Protein AF-A0A531MHC3-F1 (afdb_monomer_lite)

pLDDT: mean 89.86, std 12.47, range [46.22, 98.44]

Radius of gyration: 15.88 Å; chains: 1; bounding box: 46×26×31 Å

Sequence (74 aa):
MSEPASPGQPAVRHANKRGAARLAAVQALYQMDVAGSGVIEITAEYEAFRLGKEVDGALYREADAQWFRAILTG

Foldseek 3Di:
DDDDDDPPDPDPDDDDQARLLVVLLVVLVVCCVPVVDDLVVSLVCCVVDNAQHDDPNDGRYHHDSVSSSVSSVD

Secondary structure (DSSP, 8-state):
-PPPPPTTPPP-----HHHHHHHHHHHHHHHHHHH---HHHHHHHHHHHTTTSEETTEEPPP--HHHHHHHHH-

Structure (mmCIF, N/CA/C/O backbone):
data_AF-A0A531MHC3-F1
#
_entry.id   AF-A0A531MHC3-F1
#
loop_
_atom_site.group_PDB
_atom_site.id
_atom_site.type_symbol
_atom_site.label_atom_id
_atom_site.label_alt_id
_atom_site.label_comp_id
_atom_site.label_asym_id
_atom_site.label_entity_id
_atom_site.label_seq_id
_atom_site.pdbx_PDB_ins_code
_atom_site.Cartn_x
_atom_site.Cartn_y
_atom_site.Cartn_z
_atom_site.occupancy
_atom_site.B_iso_or_equiv
_atom_site.auth_seq_id
_atom_site.auth_comp_id
_atom_site.auth_asym_id
_atom_site.auth_atom_id
_atom_site.pdbx_PDB_model_num
ATOM 1 N N . MET A 1 1 ? 36.189 14.112 -16.230 1.00 46.22 1 MET A N 1
ATOM 2 C CA . MET A 1 1 ? 36.631 12.841 -16.833 1.00 46.22 1 MET A CA 1
ATOM 3 C C . MET A 1 1 ? 35.814 11.7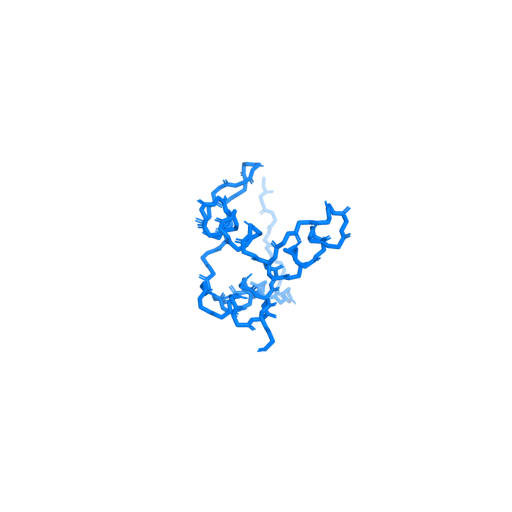49 -16.175 1.00 46.22 1 MET A C 1
ATOM 5 O O . MET A 1 1 ? 35.989 11.543 -14.985 1.00 46.22 1 MET A O 1
ATOM 9 N N . SER A 1 2 ? 34.844 11.166 -16.878 1.00 52.41 2 SER A N 1
ATOM 10 C CA . SER A 1 2 ? 34.048 10.062 -16.333 1.00 52.41 2 SER A CA 1
ATOM 11 C C . SER A 1 2 ? 34.832 8.769 -16.524 1.00 52.41 2 SER A C 1
ATOM 13 O O . SER A 1 2 ? 35.173 8.430 -17.656 1.00 52.41 2 SER A O 1
ATOM 15 N N . GLU A 1 3 ? 35.166 8.095 -15.427 1.00 59.44 3 GLU A N 1
ATOM 16 C CA . GLU A 1 3 ? 35.781 6.768 -15.461 1.00 59.44 3 GLU A CA 1
ATOM 17 C C . GLU A 1 3 ? 34.861 5.764 -16.179 1.00 59.44 3 GLU A C 1
ATOM 19 O O . GLU A 1 3 ? 33.639 5.810 -15.999 1.00 59.44 3 GLU A O 1
ATOM 24 N N . PRO A 1 4 ? 35.413 4.863 -17.011 1.00 61.03 4 PRO A N 1
ATOM 25 C CA . PRO A 1 4 ? 34.624 3.832 -17.664 1.00 61.03 4 PRO A CA 1
ATOM 26 C C . PRO A 1 4 ? 34.175 2.796 -16.626 1.00 61.03 4 PRO A C 1
ATOM 28 O O . PRO A 1 4 ? 34.968 2.317 -15.815 1.00 61.03 4 PRO A O 1
ATOM 31 N N . ALA A 1 5 ? 32.890 2.440 -16.656 1.00 63.12 5 ALA A N 1
ATOM 32 C CA . ALA A 1 5 ? 32.329 1.400 -15.800 1.00 63.12 5 ALA A CA 1
ATOM 33 C C . ALA A 1 5 ? 33.085 0.067 -15.9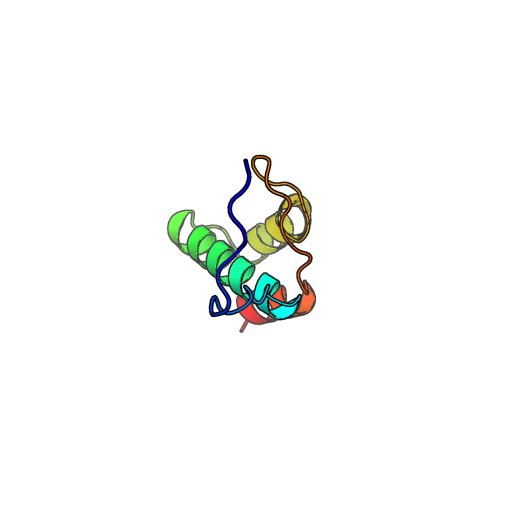82 1.00 63.12 5 ALA A C 1
ATOM 35 O O . ALA A 1 5 ? 33.238 -0.422 -17.103 1.00 63.12 5 ALA A O 1
ATOM 36 N N . SER A 1 6 ? 33.554 -0.517 -14.873 1.00 67.12 6 SER A N 1
ATOM 37 C CA . SER A 1 6 ? 34.291 -1.788 -14.861 1.00 67.12 6 SER A CA 1
ATOM 38 C C . SER 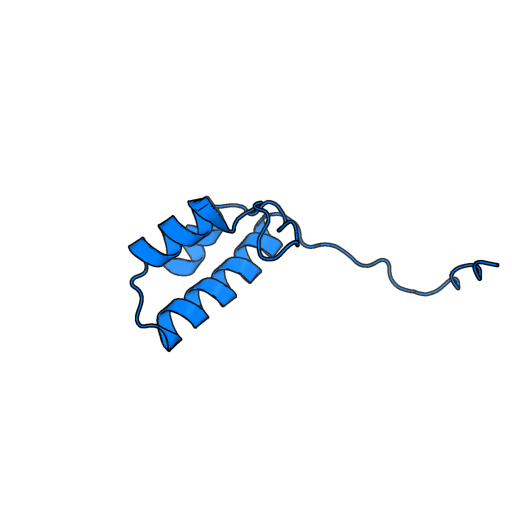A 1 6 ? 33.429 -2.967 -15.345 1.00 67.12 6 SER A C 1
ATOM 40 O O . SER A 1 6 ? 32.269 -3.089 -14.933 1.00 67.12 6 SER A O 1
ATOM 42 N N . PRO A 1 7 ? 33.981 -3.882 -16.166 1.00 60.19 7 PRO A N 1
ATOM 43 C CA . PRO A 1 7 ? 33.265 -5.055 -16.648 1.00 60.19 7 PRO A CA 1
ATOM 44 C C . PRO A 1 7 ? 33.136 -6.071 -15.506 1.00 60.19 7 PRO A C 1
ATOM 46 O O . PRO A 1 7 ? 34.088 -6.766 -15.165 1.00 60.19 7 PRO A O 1
ATOM 49 N N . GLY A 1 8 ? 31.963 -6.131 -14.875 1.00 67.44 8 GLY A N 1
ATOM 50 C CA . GLY A 1 8 ? 31.693 -7.087 -13.795 1.00 67.44 8 GLY A CA 1
ATOM 51 C C . GLY A 1 8 ? 30.589 -6.684 -12.821 1.00 67.44 8 GLY A C 1
ATOM 52 O O . GLY A 1 8 ? 30.175 -7.507 -12.008 1.00 67.44 8 GLY A O 1
ATOM 53 N N . GLN A 1 9 ? 30.079 -5.451 -12.891 1.00 68.81 9 GLN A N 1
ATOM 54 C CA . GLN A 1 9 ? 28.976 -5.047 -12.025 1.00 68.81 9 GLN A CA 1
ATOM 55 C C . GLN A 1 9 ? 27.653 -5.630 -12.557 1.00 68.81 9 GLN A C 1
ATOM 57 O O . GLN A 1 9 ? 27.287 -5.349 -13.702 1.00 68.81 9 GLN A O 1
ATOM 62 N N . PRO A 1 10 ? 26.936 -6.465 -11.778 1.00 69.75 10 PRO A N 1
ATOM 63 C CA . PRO A 1 10 ? 25.656 -7.003 -12.215 1.00 69.75 10 PRO A CA 1
ATOM 64 C C . PRO A 1 10 ? 24.697 -5.846 -12.499 1.00 69.75 10 PRO A C 1
ATOM 66 O O . PRO A 1 10 ? 24.516 -4.956 -11.666 1.00 69.75 10 PRO A O 1
ATOM 69 N N . ALA A 1 11 ? 24.096 -5.852 -13.690 1.00 74.81 11 ALA A N 1
ATOM 70 C CA . ALA A 1 11 ? 23.135 -4.833 -14.084 1.00 74.81 11 ALA A CA 1
ATOM 71 C C . ALA A 1 11 ? 21.992 -4.782 -13.060 1.00 74.81 11 ALA A C 1
ATOM 73 O O . ALA A 1 11 ? 21.363 -5.805 -12.768 1.00 74.81 11 ALA A O 1
ATOM 74 N N . VAL A 1 12 ? 21.725 -3.595 -12.510 1.00 74.88 12 VAL A N 1
ATOM 75 C CA . VAL A 1 12 ? 20.651 -3.389 -11.534 1.00 74.88 12 VAL A CA 1
ATOM 76 C C . VAL A 1 12 ? 19.323 -3.756 -12.191 1.00 74.88 12 VAL A C 1
ATOM 78 O O . VAL A 1 12 ? 18.813 -3.043 -13.056 1.00 74.88 12 VAL A O 1
ATOM 81 N N . ARG A 1 13 ? 18.746 -4.894 -11.794 1.00 78.31 13 ARG A N 1
ATOM 82 C CA . ARG A 1 13 ? 17.466 -5.350 -12.334 1.00 78.31 13 ARG A CA 1
ATOM 83 C C . ARG A 1 13 ? 16.331 -4.658 -11.595 1.00 78.31 13 ARG A C 1
ATOM 85 O O . ARG A 1 13 ? 16.030 -4.973 -10.447 1.00 78.31 13 ARG A O 1
ATOM 92 N N . HIS A 1 14 ? 15.693 -3.709 -12.264 1.00 79.62 14 HIS A N 1
ATOM 93 C CA . HIS A 1 14 ? 14.532 -3.025 -11.716 1.00 79.62 14 HIS A CA 1
ATOM 94 C C . HIS A 1 14 ? 13.336 -3.969 -11.534 1.00 79.62 14 HIS A C 1
ATOM 96 O O . HIS A 1 14 ? 13.119 -4.902 -12.311 1.00 79.62 14 HIS A O 1
ATOM 102 N N . ALA A 1 15 ? 12.546 -3.707 -10.491 1.00 85.88 15 ALA A N 1
ATOM 103 C CA . ALA A 1 15 ? 11.329 -4.454 -10.215 1.00 85.88 15 ALA A CA 1
ATOM 104 C C . ALA A 1 15 ? 10.296 -4.253 -11.336 1.00 85.88 15 ALA A C 1
ATOM 106 O O . ALA A 1 15 ? 10.058 -3.129 -11.778 1.00 85.88 15 ALA A O 1
ATOM 107 N N . ASN A 1 16 ? 9.655 -5.344 -11.760 1.00 94.00 16 ASN A N 1
ATOM 108 C CA . ASN A 1 16 ? 8.475 -5.289 -12.628 1.00 94.00 16 ASN A CA 1
ATOM 109 C C . ASN A 1 16 ? 7.242 -4.771 -11.855 1.00 94.00 16 ASN A C 1
ATOM 111 O O . ASN A 1 16 ? 7.305 -4.602 -10.638 1.00 94.00 16 ASN A O 1
ATOM 115 N N . LYS A 1 17 ? 6.100 -4.582 -12.533 1.00 96.38 17 LYS A N 1
ATOM 116 C CA . LYS A 1 17 ? 4.868 -4.041 -11.918 1.00 96.38 17 LYS A CA 1
ATOM 117 C C . LYS A 1 17 ? 4.411 -4.796 -10.664 1.00 96.38 17 LYS A C 1
ATOM 119 O O . LYS A 1 17 ? 3.984 -4.181 -9.692 1.00 96.38 17 LYS A O 1
ATOM 124 N N . ARG A 1 18 ? 4.551 -6.127 -10.641 1.00 97.00 18 ARG A N 1
ATOM 125 C CA . ARG A 1 18 ? 4.232 -6.940 -9.454 1.00 97.00 18 ARG A CA 1
ATOM 126 C C . ARG A 1 18 ? 5.291 -6.827 -8.361 1.00 97.00 18 ARG A C 1
ATOM 128 O O . ARG A 1 18 ? 4.966 -6.918 -7.186 1.00 97.00 18 ARG A O 1
ATOM 135 N N . GLY A 1 19 ? 6.559 -6.650 -8.722 1.00 96.62 19 GLY A N 1
ATOM 136 C CA . GLY A 1 19 ? 7.626 -6.338 -7.772 1.00 96.62 19 GLY A CA 1
ATOM 137 C C . GLY A 1 19 ? 7.410 -4.975 -7.108 1.00 96.62 19 GLY A C 1
ATOM 138 O O . GLY A 1 19 ? 7.504 -4.881 -5.890 1.00 96.62 19 G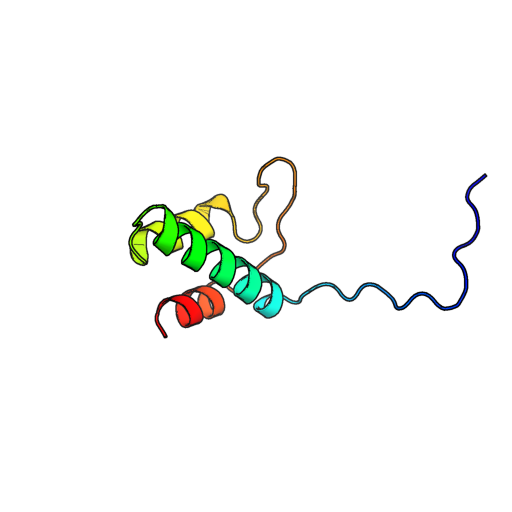LY A O 1
ATOM 139 N N . ALA A 1 20 ? 7.029 -3.957 -7.884 1.00 95.94 20 ALA A N 1
ATOM 140 C CA . ALA A 1 20 ? 6.650 -2.643 -7.370 1.00 95.94 20 ALA A CA 1
ATOM 141 C C . ALA A 1 20 ? 5.408 -2.721 -6.464 1.00 95.94 20 ALA A C 1
ATOM 143 O O . ALA A 1 20 ? 5.425 -2.179 -5.364 1.00 95.94 20 ALA A O 1
ATOM 144 N N . ALA A 1 21 ? 4.380 -3.477 -6.866 1.00 97.81 21 ALA A N 1
ATOM 145 C CA . ALA A 1 21 ? 3.189 -3.711 -6.047 1.00 97.81 21 ALA A CA 1
ATOM 146 C C . ALA A 1 21 ? 3.502 -4.410 -4.714 1.00 97.81 21 ALA A C 1
ATOM 148 O O . ALA A 1 21 ? 2.933 -4.045 -3.693 1.00 97.81 21 ALA A O 1
ATOM 149 N N . ARG A 1 22 ? 4.433 -5.376 -4.690 1.00 97.56 22 ARG A N 1
ATOM 150 C CA . ARG A 1 22 ? 4.876 -6.015 -3.437 1.00 97.56 22 ARG A CA 1
ATOM 151 C C . ARG A 1 22 ? 5.575 -5.032 -2.506 1.00 97.56 22 ARG A C 1
ATOM 153 O O . ARG A 1 22 ? 5.278 -5.026 -1.320 1.00 97.56 22 ARG A O 1
ATOM 160 N N . LEU A 1 23 ? 6.477 -4.203 -3.033 1.00 96.31 23 LEU A N 1
ATOM 161 C CA . LEU A 1 23 ? 7.141 -3.175 -2.230 1.00 96.31 23 LEU A CA 1
ATOM 162 C C . LEU A 1 23 ? 6.122 -2.184 -1.649 1.00 96.31 23 LEU A C 1
ATOM 164 O O . LEU A 1 23 ? 6.161 -1.908 -0.454 1.00 96.31 23 LEU A O 1
ATOM 168 N N . ALA A 1 24 ? 5.182 -1.714 -2.471 1.00 97.06 24 ALA A N 1
ATOM 169 C CA . ALA A 1 24 ? 4.112 -0.83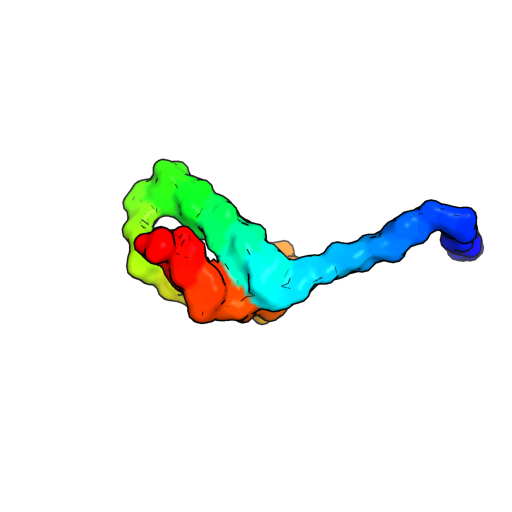2 -2.020 1.00 97.06 24 ALA A CA 1
ATOM 170 C C . ALA A 1 24 ? 3.218 -1.496 -0.960 1.00 97.06 24 ALA A C 1
ATOM 172 O O . ALA A 1 24 ? 2.854 -0.851 0.015 1.00 97.06 24 ALA A O 1
ATOM 173 N N . ALA A 1 25 ? 2.904 -2.788 -1.105 1.00 98.06 25 ALA A N 1
ATOM 174 C CA . ALA A 1 25 ? 2.117 -3.528 -0.119 1.00 98.06 25 ALA A CA 1
ATOM 175 C C . ALA A 1 25 ? 2.829 -3.614 1.237 1.00 98.06 25 ALA A C 1
ATOM 177 O O . ALA A 1 25 ? 2.200 -3.392 2.263 1.00 98.06 25 ALA A O 1
ATOM 178 N N . VAL A 1 26 ? 4.145 -3.855 1.256 1.00 97.81 26 VAL A N 1
ATOM 179 C CA . VAL A 1 26 ? 4.930 -3.841 2.504 1.00 97.81 26 VAL A CA 1
ATOM 180 C C . VAL A 1 26 ? 4.861 -2.472 3.185 1.00 97.81 26 VAL A C 1
ATOM 182 O O . VAL A 1 26 ? 4.664 -2.399 4.395 1.00 97.81 26 VAL A O 1
ATOM 185 N N . GLN A 1 27 ? 4.982 -1.387 2.417 1.00 96.31 27 GLN A N 1
ATOM 186 C CA . GLN A 1 27 ? 4.875 -0.025 2.948 1.00 96.31 27 GLN A CA 1
ATOM 187 C C . GLN A 1 27 ? 3.472 0.267 3.500 1.00 96.31 27 GLN A C 1
ATOM 189 O O . GLN A 1 27 ? 3.349 0.804 4.598 1.00 96.31 27 GLN A O 1
ATOM 194 N N . ALA A 1 28 ? 2.426 -0.130 2.772 1.00 97.50 28 ALA A N 1
ATOM 195 C CA . ALA A 1 28 ? 1.040 0.048 3.188 1.00 97.50 28 ALA A CA 1
ATOM 196 C C . ALA A 1 28 ? 0.732 -0.728 4.476 1.00 97.50 28 ALA A C 1
ATOM 198 O O . ALA A 1 28 ? 0.182 -0.152 5.408 1.00 97.50 28 ALA A O 1
ATOM 199 N N . LEU A 1 29 ? 1.149 -1.995 4.567 1.00 97.31 29 LEU A N 1
ATOM 200 C CA . LEU A 1 29 ? 0.964 -2.816 5.768 1.00 97.31 29 LEU A CA 1
ATOM 201 C C . LEU A 1 29 ? 1.683 -2.220 6.982 1.00 97.31 29 LEU A C 1
ATOM 203 O O . LEU A 1 29 ? 1.117 -2.180 8.068 1.00 97.31 29 LEU A O 1
ATOM 207 N N . TYR A 1 30 ? 2.901 -1.707 6.793 1.00 97.19 30 TYR A N 1
ATOM 208 C CA . TYR A 1 30 ? 3.624 -1.014 7.858 1.00 97.19 30 TYR A CA 1
ATOM 209 C C . TYR A 1 30 ? 2.902 0.261 8.313 1.00 97.19 30 TYR A C 1
ATOM 211 O O . TYR A 1 30 ? 2.775 0.512 9.508 1.00 97.19 30 TYR A O 1
ATOM 219 N N . GLN A 1 31 ? 2.388 1.061 7.377 1.00 95.88 31 GLN A N 1
ATOM 220 C CA . GLN A 1 31 ? 1.622 2.261 7.711 1.00 95.88 31 GLN A CA 1
ATOM 221 C C . GLN A 1 31 ? 0.313 1.916 8.434 1.00 95.88 31 GLN A C 1
ATOM 223 O O . GLN A 1 31 ? -0.027 2.595 9.396 1.00 95.88 31 GLN A O 1
ATOM 228 N N . MET A 1 32 ? -0.391 0.856 8.028 1.00 96.62 32 MET A N 1
ATOM 229 C CA . MET A 1 32 ? -1.572 0.365 8.749 1.00 96.62 32 MET A CA 1
ATOM 230 C C . MET A 1 32 ? -1.229 -0.024 10.190 1.00 96.62 32 MET A C 1
ATOM 232 O O . MET A 1 32 ? -1.959 0.345 11.103 1.00 96.62 32 MET A O 1
ATOM 236 N N . ASP A 1 33 ? -0.117 -0.734 10.393 1.00 96.56 33 ASP A N 1
ATOM 237 C CA . ASP A 1 33 ? 0.328 -1.186 11.715 1.00 96.56 33 ASP A CA 1
ATOM 238 C C . ASP A 1 33 ? 0.708 -0.009 12.628 1.00 96.56 33 ASP A C 1
ATOM 240 O O . ASP A 1 33 ? 0.262 0.078 13.769 1.00 96.56 33 ASP A O 1
ATOM 244 N N . VAL A 1 34 ? 1.476 0.952 12.107 1.00 97.31 34 VAL A N 1
ATOM 245 C CA . VAL A 1 34 ? 1.982 2.081 12.903 1.00 97.31 34 VAL A CA 1
ATOM 246 C C . VAL A 1 34 ? 0.944 3.188 13.101 1.00 97.31 34 VAL A C 1
ATOM 248 O O . VAL A 1 34 ? 0.894 3.789 14.173 1.00 97.31 34 VAL A O 1
ATOM 251 N N . ALA A 1 35 ? 0.131 3.491 12.086 1.00 95.19 35 ALA A N 1
ATOM 252 C CA . ALA A 1 35 ? -0.857 4.573 12.134 1.00 95.19 35 ALA A CA 1
ATOM 253 C C . ALA A 1 35 ? -2.265 4.100 12.537 1.00 95.19 35 ALA A C 1
ATOM 255 O O . ALA A 1 35 ? -3.136 4.931 12.788 1.00 95.19 35 ALA A O 1
ATOM 256 N N . GLY A 1 36 ? -2.510 2.787 12.588 1.00 92.88 36 GLY A N 1
ATOM 257 C CA . GLY A 1 36 ? -3.834 2.219 12.857 1.00 92.88 36 GLY A CA 1
ATOM 258 C C . GLY A 1 36 ? -4.843 2.405 11.716 1.00 92.88 36 GLY A C 1
ATOM 259 O O . GLY A 1 36 ? -6.045 2.273 11.942 1.00 92.88 36 GLY A O 1
ATOM 260 N N . SER A 1 37 ? -4.385 2.736 10.503 1.00 94.50 37 SER A N 1
ATOM 261 C CA . SER A 1 37 ? -5.250 2.953 9.336 1.00 94.50 37 SER A CA 1
ATOM 262 C C . SER A 1 37 ? -5.898 1.657 8.844 1.00 94.50 37 SER A C 1
ATOM 264 O O . SER A 1 37 ? -5.286 0.586 8.834 1.00 94.50 37 SER A O 1
ATOM 266 N N . GLY A 1 38 ? -7.140 1.759 8.368 1.00 96.12 38 GLY A N 1
ATOM 267 C CA . GLY A 1 38 ? -7.871 0.624 7.803 1.00 96.12 38 GLY A CA 1
ATOM 268 C C . GLY A 1 38 ? -7.421 0.257 6.383 1.00 96.12 38 GLY A C 1
ATOM 269 O O . GLY A 1 38 ? -6.949 1.101 5.621 1.00 96.12 38 GLY A O 1
ATOM 270 N N . VAL A 1 39 ? -7.652 -1.000 5.978 1.00 96.12 39 VAL A N 1
ATOM 271 C CA . VAL A 1 39 ? -7.266 -1.509 4.643 1.00 96.12 39 VAL A CA 1
ATOM 272 C C . VAL A 1 39 ? -7.908 -0.734 3.481 1.00 96.12 39 VAL A C 1
ATOM 274 O O . VAL A 1 39 ? -7.299 -0.572 2.426 1.00 96.12 39 VAL A O 1
ATOM 277 N N . ILE A 1 40 ? -9.126 -0.218 3.659 1.00 96.69 40 ILE A N 1
ATOM 278 C CA . ILE A 1 40 ? -9.823 0.559 2.622 1.00 96.69 40 ILE A CA 1
ATOM 279 C C . ILE A 1 40 ? -9.171 1.933 2.436 1.00 96.69 40 ILE A C 1
ATOM 281 O O . ILE A 1 40 ? -8.915 2.346 1.307 1.00 96.69 40 ILE A O 1
ATOM 285 N N . GLU A 1 41 ? -8.864 2.611 3.542 1.00 96.44 41 GLU A N 1
ATOM 286 C CA . GLU A 1 41 ? -8.228 3.929 3.545 1.00 96.44 41 GLU A CA 1
ATOM 287 C C . GLU A 1 41 ? -6.828 3.865 2.928 1.00 96.44 41 GLU A C 1
ATOM 289 O O . GLU A 1 41 ? -6.538 4.606 1.988 1.00 96.44 41 GLU A O 1
ATOM 294 N N . ILE A 1 42 ? -5.997 2.911 3.372 1.00 97.19 42 ILE A N 1
ATOM 295 C CA . ILE A 1 42 ? -4.630 2.776 2.857 1.00 97.19 42 ILE A CA 1
ATOM 296 C C . ILE A 1 42 ? -4.616 2.432 1.366 1.00 97.19 42 ILE A C 1
ATOM 298 O O . ILE A 1 42 ? -3.777 2.924 0.614 1.00 97.19 42 ILE A O 1
ATOM 302 N N . THR A 1 43 ? -5.564 1.602 0.918 1.00 97.19 43 THR A N 1
ATOM 303 C CA . THR A 1 43 ? -5.654 1.205 -0.488 1.00 97.19 43 THR A CA 1
ATOM 304 C C . THR A 1 43 ? -5.968 2.420 -1.352 1.00 97.19 43 THR A C 1
ATOM 306 O O . THR A 1 43 ? -5.296 2.645 -2.358 1.00 97.19 43 THR A O 1
ATOM 309 N N . ALA A 1 44 ? -6.947 3.230 -0.937 1.00 97.12 44 ALA A N 1
ATOM 310 C CA . ALA A 1 44 ? -7.334 4.434 -1.660 1.00 97.12 44 ALA A CA 1
ATOM 311 C C . ALA A 1 44 ? -6.191 5.462 -1.714 1.00 97.12 44 ALA A C 1
ATOM 313 O O . ALA A 1 44 ? -5.916 6.007 -2.783 1.00 97.12 44 ALA A O 1
ATOM 314 N N . GLU A 1 45 ? -5.488 5.686 -0.598 1.00 96.81 45 GLU A N 1
ATOM 315 C CA . GLU A 1 45 ? -4.333 6.589 -0.547 1.00 96.81 45 GLU A CA 1
ATOM 316 C C . GLU A 1 45 ? -3.236 6.147 -1.524 1.00 96.81 45 GLU A C 1
ATOM 318 O O . GLU A 1 45 ? -2.754 6.943 -2.335 1.00 96.81 45 GLU A O 1
ATOM 323 N N . TYR A 1 46 ? -2.848 4.870 -1.479 1.00 96.88 46 TYR A N 1
ATOM 324 C CA . TYR A 1 46 ? -1.753 4.366 -2.302 1.00 96.88 46 TYR A CA 1
ATOM 325 C C . TYR A 1 46 ? -2.095 4.433 -3.789 1.00 96.88 46 TYR A C 1
ATOM 327 O O . TYR A 1 46 ? -1.259 4.862 -4.586 1.00 96.88 46 TYR A O 1
ATOM 335 N N . GLU A 1 47 ? -3.314 4.066 -4.180 1.00 95.94 47 GLU A N 1
ATOM 336 C CA . GLU A 1 47 ? -3.752 4.137 -5.577 1.00 95.94 47 GLU A CA 1
ATOM 337 C C . GLU A 1 47 ? -3.841 5.575 -6.098 1.00 95.94 47 GLU A C 1
ATOM 339 O O . GLU A 1 47 ? -3.461 5.840 -7.242 1.00 95.94 47 GLU A O 1
ATOM 344 N N . ALA A 1 48 ? -4.304 6.509 -5.267 1.00 95.62 48 ALA A N 1
ATOM 345 C CA . ALA A 1 48 ? -4.453 7.904 -5.660 1.00 95.62 48 ALA A CA 1
ATOM 346 C C . ALA A 1 48 ? -3.106 8.635 -5.744 1.00 95.62 48 ALA A C 1
ATOM 348 O O . ALA A 1 48 ? -2.885 9.408 -6.683 1.00 95.62 48 ALA A O 1
ATOM 349 N N . PHE A 1 49 ? -2.202 8.378 -4.793 1.00 95.44 49 PHE A N 1
ATOM 350 C CA . PHE A 1 49 ? -1.063 9.264 -4.546 1.00 95.44 49 PHE A CA 1
ATOM 351 C C . PHE A 1 49 ? 0.310 8.601 -4.585 1.00 95.44 49 PHE A C 1
ATOM 353 O O . PHE A 1 49 ? 1.295 9.328 -4.630 1.00 95.44 49 PHE A O 1
ATOM 360 N N . ARG A 1 50 ? 0.422 7.266 -4.596 1.00 94.69 50 ARG A N 1
ATOM 361 C CA . ARG A 1 50 ? 1.734 6.594 -4.499 1.00 94.69 50 ARG A CA 1
ATOM 362 C C . ARG A 1 50 ? 2.056 5.685 -5.678 1.00 94.69 50 ARG A C 1
ATOM 364 O O . ARG A 1 50 ? 3.154 5.749 -6.226 1.00 94.69 50 ARG A O 1
ATOM 371 N N . LEU A 1 51 ? 1.128 4.828 -6.098 1.00 95.69 51 LEU A N 1
ATOM 372 C CA . LEU A 1 51 ? 1.392 3.835 -7.140 1.00 95.69 51 LEU A CA 1
ATOM 373 C C . LEU A 1 51 ? 1.615 4.514 -8.499 1.00 95.69 51 LEU A C 1
ATOM 375 O O . LEU A 1 51 ? 0.684 5.037 -9.107 1.00 95.69 51 LEU A O 1
ATOM 379 N N . GLY A 1 52 ? 2.855 4.485 -8.995 1.00 93.50 52 GLY A N 1
ATOM 380 C CA . GLY A 1 52 ? 3.216 5.156 -10.247 1.00 93.50 52 GLY A CA 1
ATOM 381 C C . GLY A 1 52 ? 3.157 6.687 -10.181 1.00 93.50 52 GLY A C 1
ATOM 382 O O . GLY A 1 52 ? 3.067 7.330 -11.225 1.00 93.50 52 GLY A O 1
ATOM 383 N N . LYS A 1 53 ? 3.134 7.271 -8.976 1.00 94.81 53 LYS A N 1
ATOM 384 C CA . LYS A 1 53 ? 3.038 8.718 -8.752 1.00 94.81 53 LYS A CA 1
ATOM 385 C C . LYS A 1 53 ? 4.368 9.287 -8.279 1.00 94.81 53 LYS A C 1
ATOM 387 O O . LYS A 1 53 ? 5.253 8.556 -7.840 1.00 94.81 53 LYS A O 1
ATOM 392 N N . GLU A 1 54 ? 4.512 10.598 -8.387 1.00 94.44 54 GLU A N 1
ATOM 393 C CA . GLU A 1 54 ? 5.628 11.297 -7.762 1.00 94.44 54 GLU A CA 1
ATOM 394 C C . GLU A 1 54 ? 5.331 11.506 -6.276 1.00 94.44 54 GLU A C 1
ATOM 396 O O . GLU A 1 54 ? 4.273 12.023 -5.921 1.00 94.44 54 GLU A O 1
ATOM 401 N N . VAL A 1 55 ? 6.259 11.081 -5.421 1.00 90.06 55 VAL A N 1
ATOM 402 C CA . VAL A 1 55 ? 6.186 11.231 -3.966 1.00 90.06 55 VAL A CA 1
ATOM 403 C C . VAL A 1 55 ? 7.540 11.744 -3.494 1.00 90.06 55 VAL A C 1
ATOM 405 O O . VAL A 1 55 ? 8.566 11.143 -3.813 1.00 90.06 55 VAL A O 1
ATOM 408 N N . ASP A 1 56 ? 7.549 12.864 -2.772 1.00 89.81 56 ASP A N 1
ATOM 409 C CA . ASP A 1 56 ? 8.757 13.504 -2.229 1.00 89.81 56 ASP A CA 1
ATOM 410 C C . ASP A 1 56 ? 9.890 13.689 -3.262 1.00 89.81 56 ASP A C 1
ATOM 412 O O . ASP A 1 56 ? 11.067 13.455 -2.989 1.00 89.81 56 ASP A O 1
ATOM 416 N N . GLY A 1 57 ? 9.528 14.085 -4.489 1.00 91.75 57 GLY A N 1
ATOM 417 C CA . GLY A 1 57 ? 10.470 14.316 -5.592 1.00 91.75 57 GLY A CA 1
ATOM 418 C C . GLY A 1 57 ? 11.008 13.044 -6.259 1.00 91.75 57 GLY A C 1
ATOM 419 O O . GLY A 1 57 ? 11.863 13.130 -7.142 1.00 91.75 57 GLY A O 1
ATOM 420 N N . ALA A 1 58 ? 10.519 11.862 -5.874 1.00 89.69 58 ALA A N 1
ATOM 421 C CA . ALA A 1 58 ? 10.835 10.598 -6.523 1.00 89.69 58 ALA A CA 1
ATOM 422 C C . ALA A 1 58 ? 9.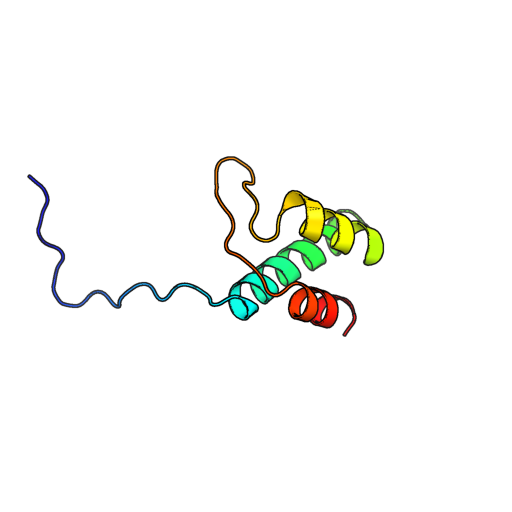621 10.062 -7.290 1.00 89.69 58 ALA A C 1
ATOM 424 O O . ALA A 1 58 ? 8.546 9.863 -6.726 1.00 89.69 58 ALA A O 1
ATOM 425 N N . LEU A 1 59 ? 9.800 9.755 -8.578 1.00 91.25 59 LEU A N 1
ATOM 426 C CA . LEU A 1 59 ? 8.777 9.065 -9.361 1.00 91.25 59 LEU A CA 1
ATOM 427 C C . LEU A 1 59 ? 8.760 7.576 -9.002 1.00 91.25 59 LEU A C 1
ATOM 429 O O . LEU A 1 59 ? 9.706 6.833 -9.290 1.00 91.25 59 LEU A O 1
ATOM 433 N N . TYR A 1 60 ? 7.670 7.126 -8.389 1.00 90.44 60 TYR A N 1
ATOM 434 C CA . TYR A 1 60 ? 7.480 5.721 -8.068 1.00 90.44 60 TYR A CA 1
ATOM 435 C C . TYR A 1 60 ? 7.182 4.947 -9.350 1.00 90.44 60 TYR A C 1
ATOM 437 O O . TYR A 1 60 ? 6.540 5.442 -10.277 1.00 90.44 60 TYR A O 1
ATOM 445 N N . ARG A 1 61 ? 7.647 3.695 -9.420 1.00 91.25 61 ARG A N 1
ATOM 446 C CA . ARG A 1 61 ? 7.356 2.841 -10.579 1.00 91.25 61 ARG A CA 1
ATOM 447 C C . ARG A 1 61 ? 5.876 2.495 -10.633 1.00 91.25 61 ARG A C 1
ATOM 449 O O . ARG A 1 61 ? 5.234 2.309 -9.601 1.00 91.25 61 ARG A O 1
ATOM 456 N N . GLU A 1 62 ? 5.380 2.302 -11.851 1.00 94.06 62 GLU A N 1
ATOM 457 C CA . GLU A 1 62 ? 4.064 1.711 -12.060 1.00 94.06 62 GLU A CA 1
ATOM 458 C C . GLU A 1 62 ? 3.956 0.359 -11.345 1.00 94.06 62 GLU A C 1
ATOM 460 O O . GLU A 1 62 ? 4.803 -0.528 -11.505 1.00 94.06 62 GLU A O 1
ATOM 465 N N . ALA A 1 63 ? 2.878 0.200 -10.585 1.00 96.75 63 ALA A N 1
ATOM 466 C CA . ALA A 1 63 ? 2.554 -1.012 -9.857 1.00 96.75 63 ALA A CA 1
ATOM 467 C C . ALA A 1 63 ? 1.273 -1.645 -10.410 1.00 96.75 63 ALA A C 1
ATOM 469 O O . ALA A 1 63 ? 0.395 -0.969 -10.942 1.00 96.75 63 ALA A O 1
ATOM 470 N N . ASP A 1 64 ? 1.164 -2.963 -10.282 1.00 97.94 64 ASP A N 1
ATOM 471 C CA . ASP A 1 64 ? -0.078 -3.687 -10.551 1.00 97.94 64 ASP A CA 1
ATOM 472 C C . ASP A 1 64 ? -1.037 -3.486 -9.363 1.00 97.94 64 ASP A C 1
ATOM 474 O O . ASP A 1 64 ? -0.877 -4.121 -8.320 1.00 97.94 64 ASP A O 1
ATOM 478 N N . ALA A 1 65 ? -1.999 -2.570 -9.507 1.00 96.75 65 ALA A N 1
ATOM 479 C CA . ALA A 1 65 ? -2.933 -2.205 -8.438 1.00 96.75 65 ALA A CA 1
ATOM 480 C C . ALA A 1 65 ? -3.830 -3.376 -8.003 1.00 96.75 65 ALA A C 1
ATOM 482 O O . ALA A 1 65 ? -4.138 -3.524 -6.824 1.00 96.75 65 ALA A O 1
ATOM 483 N N . GLN A 1 66 ? -4.218 -4.256 -8.933 1.00 97.62 66 GLN A N 1
ATOM 484 C CA . GLN A 1 66 ? -4.997 -5.443 -8.581 1.00 97.62 66 GLN A CA 1
ATOM 485 C C . GLN A 1 66 ? -4.161 -6.410 -7.737 1.00 97.62 66 GLN A C 1
ATOM 487 O O . GLN A 1 66 ? -4.651 -6.925 -6.735 1.00 97.62 66 GLN A O 1
ATOM 492 N N . TRP A 1 67 ? -2.898 -6.627 -8.111 1.00 98.00 67 TRP A N 1
ATOM 493 C CA . TRP A 1 67 ? -1.982 -7.456 -7.328 1.00 98.00 67 TRP A CA 1
ATOM 494 C C . TRP A 1 67 ? -1.672 -6.851 -5.953 1.00 98.00 67 TRP A C 1
ATOM 496 O O . TRP A 1 67 ? -1.610 -7.579 -4.968 1.00 98.00 67 TRP A O 1
ATOM 506 N N . PHE A 1 68 ? -1.514 -5.529 -5.873 1.00 98.44 68 PHE A N 1
ATOM 507 C CA . PHE A 1 68 ? -1.364 -4.804 -4.609 1.00 98.44 68 PHE A CA 1
ATOM 508 C C . PHE A 1 68 ? -2.561 -5.044 -3.678 1.00 98.44 68 PHE A C 1
ATOM 510 O O . PHE A 1 68 ? -2.363 -5.502 -2.555 1.00 98.44 68 PHE A O 1
ATOM 517 N N . ARG A 1 69 ? -3.792 -4.839 -4.169 1.00 97.88 69 ARG A N 1
ATOM 518 C CA . ARG A 1 69 ? -5.023 -5.101 -3.404 1.00 97.88 69 ARG A CA 1
ATOM 519 C C . ARG A 1 69 ? -5.107 -6.542 -2.915 1.00 97.88 69 ARG A C 1
ATOM 521 O O . ARG A 1 69 ? -5.392 -6.755 -1.745 1.00 97.88 69 ARG A O 1
ATOM 528 N N . ALA A 1 70 ? -4.793 -7.505 -3.783 1.00 98.06 70 ALA A N 1
ATOM 529 C CA . ALA A 1 70 ? -4.801 -8.919 -3.421 1.00 98.06 70 ALA A CA 1
ATOM 530 C C . ALA A 1 70 ? -3.855 -9.229 -2.246 1.00 98.06 70 ALA A C 1
ATOM 532 O O . ALA A 1 70 ? -4.226 -9.979 -1.354 1.00 98.06 70 ALA A O 1
ATOM 533 N N . ILE A 1 71 ? -2.664 -8.617 -2.199 1.00 97.81 71 ILE A N 1
ATOM 534 C CA . ILE A 1 71 ? -1.731 -8.802 -1.074 1.00 97.81 71 ILE A CA 1
ATOM 535 C C . ILE A 1 71 ? -2.302 -8.228 0.229 1.00 97.81 71 ILE A C 1
ATOM 537 O O . ILE A 1 71 ? -2.123 -8.834 1.281 1.00 97.81 71 ILE A O 1
ATOM 541 N N . LEU A 1 72 ? -2.961 -7.067 0.176 1.00 96.88 72 LEU A N 1
ATOM 542 C CA . LEU A 1 72 ? -3.515 -6.428 1.373 1.00 96.88 72 LEU A CA 1
ATOM 543 C C . LEU A 1 72 ? -4.713 -7.182 1.956 1.00 96.88 72 LEU A C 1
ATOM 545 O O . LEU A 1 72 ? -4.941 -7.120 3.162 1.00 96.88 72 LEU A O 1
ATOM 549 N N . THR A 1 73 ? -5.489 -7.865 1.114 1.00 94.44 73 THR A N 1
ATOM 550 C CA . THR A 1 73 ? -6.701 -8.578 1.538 1.00 94.44 73 THR A CA 1
ATOM 551 C C . THR A 1 73 ? -6.479 -10.054 1.865 1.00 94.44 73 THR A C 1
ATOM 553 O O . THR A 1 73 ? -7.355 -10.641 2.497 1.00 94.44 73 THR A O 1
ATOM 556 N N . GLY A 1 74 ? -5.330 -10.627 1.482 1.00 89.19 74 GLY A N 1
ATOM 557 C CA . GLY A 1 74 ? -5.019 -12.052 1.650 1.00 89.19 74 GLY A CA 1
ATOM 558 C C . GLY A 1 74 ? -5.456 -12.903 0.467 1.00 89.19 74 GLY A C 1
ATOM 559 O O . GLY A 1 74 ? -6.647 -12.831 0.092 1.00 89.19 74 GLY A O 1
#